Protein AF-A0A227IYI6-F1 (afdb_monomer)

Solvent-accessible surface area (backbone atoms only — not comparable to full-atom values): 5460 Å² total; per-residue (Å²): 108,71,67,57,55,50,47,61,69,67,50,95,63,76,64,60,48,76,46,77,77,49,99,93,47,68,47,77,49,67,78,51,91,84,64,52,71,71,56,53,49,51,56,58,51,56,57,36,73,55,59,50,79,52,95,93,43,80,43,80,54,86,86,88,84,59,73,64,47,80,63,85,75,32,89,45,69,73,56,33,62,72,66,52

Secondary structure (DSSP, 8-state):
-HHHHHHHHT---TTEEEEEEETTEEEEEE--TTS-HHHHHHHHHHHHHSPEEETTEEE----------TTTT-SSHHHHHHH-

Organism: Vibrio parahaemolyticus (NCBI:txid670)

Nearest PDB structures (foldseek):
  4urg-assembly1_A  TM=8.370E-01  e=4.206E-03  Thermotoga maritima
  4urs-assembly1_A  TM=8.394E-01  e=5.490E-03  Thermotoga maritima
  1hwu-assembly3_F-2  TM=3.818E-01  e=1.294E+00  Herbaspir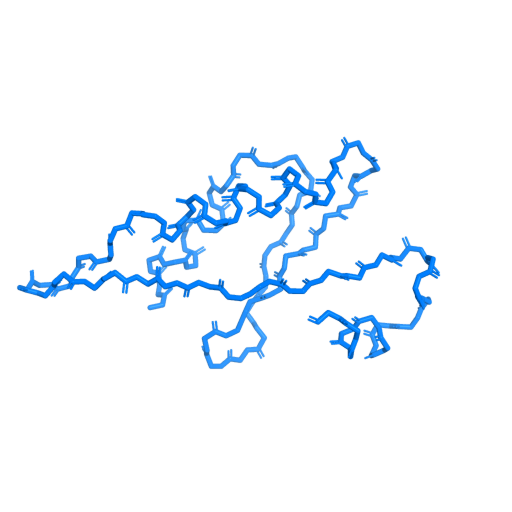illum seropedicae

Sequence (84 aa):
LCEIAKRLKDMNIDSFSTYRMGGDEFAVVIESSDVDAEEAKKHIHSVFDTPVLNANNVSSLSTSIGVAHYPSDSDNVDFLISIA

Foldseek 3Di:
DVLLVVLVCVQPDPQWDKDDPDDPDIDIDHPDPVDDPVNVVVSSQVSQCQWDDDPPDTHRDGDDDDAFDPVPQHPDPVSRVVRD

pLDDT: mean 91.24, std 4.77, range [69.62, 96.5]

InterPro domains:
  IPR000160 GGDEF domain [PF00990] (1-84)
  IPR000160 GGDEF domain [PS50887] (1-84)
  IPR029787 Nucleotide cyclase [SSF55073] (1-84)
  IPR043128 Reverse transcriptase/Diguanylate cyclase domain [G3DSA:3.30.70.270] (1-84)
  IPR052155 Bacterial biofilm regulation/maintenance [PTHR44757] (1-82)

Mean predicted aligned error: 3.82 Å

Radius of gyration: 13.83 Å; Cα contacts (8 Å, |Δi|>4): 86; chains: 1; bounding box: 34×24×37 Å

Structure (mmCIF, N/CA/C/O backbone):
data_AF-A0A227IYI6-F1
#
_entry.id   AF-A0A227IYI6-F1
#
loop_
_atom_site.group_PDB
_atom_site.id
_atom_site.type_symbol
_atom_site.label_atom_id
_atom_site.label_alt_id
_atom_site.label_comp_id
_atom_site.label_asym_id
_atom_site.label_entity_id
_atom_site.label_seq_id
_atom_site.pdbx_PDB_ins_code
_atom_site.Cartn_x
_atom_site.Cartn_y
_atom_site.Cartn_z
_atom_site.occupancy
_atom_site.B_iso_or_equiv
_atom_site.auth_seq_id
_atom_site.auth_comp_id
_atom_site.auth_asym_id
_atom_site.auth_atom_id
_atom_site.pdbx_PDB_model_num
ATOM 1 N N . LEU A 1 1 ? -10.940 -4.862 6.726 1.00 82.75 1 LEU A N 1
ATOM 2 C CA . LEU A 1 1 ? -10.259 -4.585 5.439 1.00 82.75 1 LEU A CA 1
ATOM 3 C C . LEU A 1 1 ? -10.784 -3.338 4.724 1.00 82.75 1 LEU A C 1
ATOM 5 O O . LEU A 1 1 ? -9.954 -2.581 4.250 1.00 82.75 1 LEU A O 1
ATOM 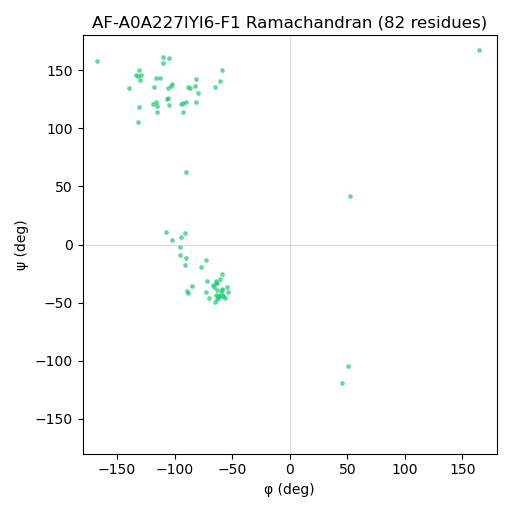9 N N . CYS A 1 2 ? -12.100 -3.070 4.671 1.00 91.25 2 CYS A N 1
ATOM 10 C CA . CYS A 1 2 ? -12.634 -1.862 4.008 1.00 91.25 2 CYS A CA 1
ATOM 11 C C . CYS A 1 2 ? -12.015 -0.548 4.514 1.00 91.25 2 CYS A C 1
ATOM 13 O O . CYS A 1 2 ? -11.699 0.319 3.710 1.00 91.25 2 CYS A O 1
ATOM 15 N N . GLU A 1 3 ? -11.798 -0.433 5.827 1.00 92.94 3 GLU A N 1
ATOM 16 C CA . GLU A 1 3 ? -11.172 0.750 6.428 1.00 92.94 3 GLU A CA 1
ATOM 17 C C . GLU A 1 3 ? -9.726 0.957 5.948 1.00 92.94 3 GLU A C 1
ATOM 19 O O . GLU A 1 3 ? -9.373 2.046 5.514 1.00 92.94 3 GLU A O 1
ATOM 24 N N . ILE A 1 4 ? -8.907 -0.100 5.938 1.00 94.00 4 ILE A N 1
ATOM 25 C CA . ILE A 1 4 ? -7.524 -0.032 5.438 1.00 94.00 4 ILE A CA 1
ATOM 26 C C . ILE A 1 4 ? -7.492 0.296 3.946 1.00 94.00 4 ILE A C 1
ATOM 28 O O . ILE A 1 4 ? -6.742 1.172 3.535 1.00 94.00 4 ILE A O 1
ATOM 32 N N . ALA A 1 5 ? -8.356 -0.331 3.143 1.00 94.25 5 ALA A N 1
ATOM 33 C CA . ALA A 1 5 ? -8.452 -0.030 1.716 1.00 94.25 5 ALA A CA 1
ATOM 34 C C . ALA A 1 5 ? -8.798 1.447 1.458 1.00 94.25 5 ALA A C 1
ATOM 36 O O . ALA A 1 5 ? -8.244 2.060 0.550 1.00 94.25 5 ALA A O 1
ATOM 37 N N . LYS A 1 6 ? -9.689 2.029 2.273 1.00 94.44 6 LYS A N 1
ATOM 38 C CA . LYS A 1 6 ? -10.031 3.451 2.196 1.00 94.44 6 LYS A CA 1
ATOM 39 C C . LYS A 1 6 ? -8.833 4.332 2.553 1.00 94.44 6 LYS A C 1
ATOM 41 O O . LYS A 1 6 ? -8.493 5.219 1.785 1.00 94.44 6 LYS A O 1
ATOM 46 N N . ARG A 1 7 ? -8.164 4.054 3.672 1.00 95.00 7 ARG A N 1
ATOM 47 C CA . ARG A 1 7 ? -6.997 4.833 4.109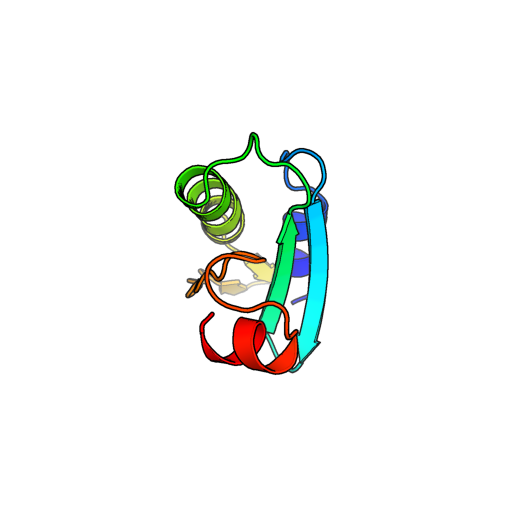 1.00 95.00 7 ARG A CA 1
ATOM 48 C C . ARG A 1 7 ? -5.828 4.757 3.129 1.00 95.00 7 ARG A C 1
ATOM 50 O O . ARG A 1 7 ? -5.197 5.775 2.892 1.00 95.00 7 ARG A O 1
ATOM 57 N N . LEU A 1 8 ? -5.568 3.586 2.540 1.00 94.75 8 LEU A N 1
ATOM 58 C CA . LEU A 1 8 ? -4.560 3.433 1.487 1.00 94.75 8 LEU A CA 1
ATOM 59 C C . LEU A 1 8 ? -4.919 4.272 0.254 1.00 94.75 8 LEU A C 1
ATOM 61 O O . LEU A 1 8 ? -4.069 4.972 -0.279 1.00 94.75 8 LEU A O 1
ATOM 65 N N . LYS A 1 9 ? -6.186 4.252 -0.171 1.00 93.25 9 LYS A N 1
ATOM 66 C CA . LYS A 1 9 ? -6.656 5.057 -1.307 1.00 93.25 9 LYS A CA 1
ATOM 67 C C . LYS A 1 9 ? -6.538 6.566 -1.061 1.00 93.25 9 LYS A C 1
ATOM 69 O O . LYS A 1 9 ? -6.301 7.310 -2.005 1.00 93.25 9 LYS A O 1
ATOM 74 N N . ASP A 1 10 ? -6.708 6.993 0.185 1.00 92.44 10 ASP A N 1
ATOM 75 C CA . ASP A 1 10 ? -6.661 8.399 0.594 1.00 92.44 10 ASP A CA 1
ATOM 76 C C . ASP A 1 10 ? -5.238 8.847 1.013 1.00 92.44 10 ASP A C 1
ATOM 78 O O . ASP A 1 10 ? -5.076 9.932 1.576 1.00 92.44 10 ASP A O 1
ATOM 82 N N . MET A 1 11 ? -4.199 8.030 0.771 1.00 91.06 11 MET A N 1
ATOM 83 C CA . MET A 1 11 ? -2.810 8.420 1.042 1.00 91.06 11 MET A CA 1
ATOM 84 C C . MET A 1 11 ? -2.412 9.647 0.221 1.00 91.06 11 MET A C 1
ATOM 86 O O . MET A 1 11 ? -2.733 9.765 -0.957 1.00 91.06 11 MET A O 1
ATOM 90 N N . ASN A 1 12 ? -1.646 10.541 0.842 1.00 85.81 12 ASN A N 1
ATOM 91 C CA . ASN A 1 12 ? -1.125 11.736 0.189 1.00 85.81 12 ASN A CA 1
ATOM 92 C C . ASN A 1 12 ? 0.246 11.460 -0.448 1.00 85.81 12 ASN A C 1
ATOM 94 O O . ASN A 1 12 ? 1.252 12.026 -0.023 1.00 85.81 12 ASN A O 1
ATOM 98 N N . ILE A 1 13 ? 0.270 10.541 -1.414 1.00 86.75 13 ILE A N 1
ATOM 99 C CA . ILE A 1 13 ? 1.419 10.250 -2.280 1.00 86.75 13 ILE A CA 1
ATOM 100 C C . ILE A 1 13 ? 1.035 10.690 -3.696 1.00 86.75 13 ILE A C 1
ATOM 102 O O . ILE A 1 13 ? -0.118 10.538 -4.100 1.00 86.75 13 ILE A O 1
ATOM 106 N N . ASP A 1 14 ? 1.977 11.228 -4.462 1.00 85.12 14 ASP A N 1
ATOM 107 C CA .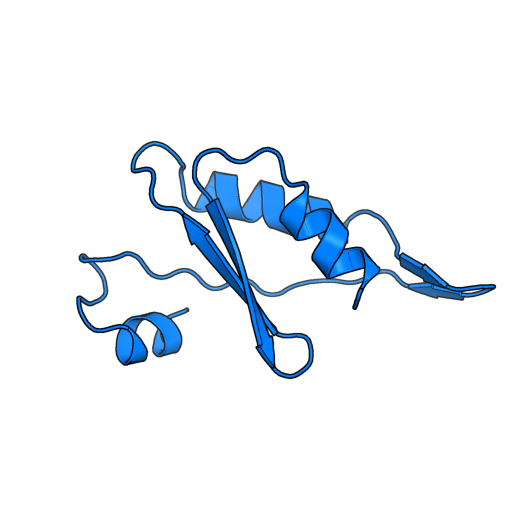 ASP A 1 14 ? 1.716 11.599 -5.851 1.00 85.12 14 ASP A CA 1
ATOM 108 C C . ASP A 1 14 ? 1.802 10.384 -6.783 1.00 85.12 14 ASP A C 1
ATOM 110 O O . ASP A 1 14 ? 2.672 9.525 -6.648 1.00 85.12 14 ASP A O 1
ATOM 114 N N . SER A 1 15 ? 0.917 10.342 -7.783 1.00 89.12 15 SER A N 1
ATOM 115 C CA . SER A 1 15 ? 0.954 9.366 -8.889 1.00 89.12 15 SER A CA 1
ATOM 116 C C . SER A 1 15 ? 1.028 7.895 -8.449 1.00 89.12 15 SER A C 1
ATOM 118 O O . SER A 1 15 ? 1.764 7.098 -9.035 1.00 89.12 15 SER A O 1
ATOM 120 N N . PHE A 1 16 ? 0.260 7.529 -7.418 1.00 92.81 16 PHE A N 1
ATOM 121 C CA . PHE A 1 16 ? 0.126 6.142 -6.973 1.00 92.81 16 PHE A CA 1
ATOM 122 C C . PHE A 1 16 ? -1.260 5.565 -7.270 1.00 92.81 16 PHE A C 1
ATOM 124 O O . PHE A 1 16 ? -2.262 6.274 -7.373 1.00 92.81 16 PHE A O 1
ATOM 131 N N . SER A 1 17 ? -1.315 4.241 -7.357 1.00 93.50 17 SER A N 1
ATOM 132 C CA . SER A 1 17 ? -2.539 3.450 -7.425 1.00 93.50 17 SER A CA 1
ATOM 133 C C . SER A 1 17 ? -2.474 2.298 -6.430 1.00 93.50 17 SER A C 1
ATOM 135 O O . SER A 1 17 ? -1.414 1.716 -6.209 1.00 93.50 17 SER A O 1
ATOM 137 N N . THR A 1 18 ? -3.610 1.937 -5.835 1.00 95.31 18 THR A N 1
ATOM 138 C CA . THR A 1 18 ? -3.708 0.805 -4.902 1.00 95.31 18 THR A CA 1
ATOM 139 C C . THR A 1 18 ? -4.651 -0.263 -5.437 1.00 95.31 18 THR A C 1
ATOM 141 O O . THR A 1 18 ? -5.764 0.036 -5.871 1.00 95.31 18 THR A O 1
ATOM 144 N N . TYR A 1 19 ? -4.232 -1.521 -5.331 1.00 95.31 19 TYR A N 1
ATOM 145 C CA . TYR A 1 19 ? -4.969 -2.696 -5.780 1.00 95.31 19 TYR A CA 1
ATOM 146 C C . TYR A 1 19 ? -5.054 -3.729 -4.658 1.00 95.31 19 TYR A C 1
ATOM 148 O O . TYR A 1 19 ? -4.127 -3.877 -3.866 1.00 95.31 19 TYR A O 1
ATOM 156 N N . ARG A 1 20 ? -6.161 -4.473 -4.589 1.00 95.25 20 ARG A N 1
ATOM 157 C CA . ARG A 1 20 ? -6.282 -5.632 -3.696 1.00 95.25 20 ARG A CA 1
ATOM 158 C C . ARG A 1 20 ? -5.914 -6.889 -4.475 1.00 95.25 20 ARG A C 1
ATOM 160 O O . ARG A 1 20 ? -6.580 -7.188 -5.462 1.00 95.25 20 ARG A O 1
ATOM 167 N N . MET A 1 21 ? -4.900 -7.616 -4.015 1.00 93.38 21 MET A N 1
ATOM 168 C CA . MET A 1 21 ? -4.401 -8.818 -4.696 1.00 93.38 21 MET A CA 1
ATOM 169 C C . MET A 1 21 ? -5.198 -10.068 -4.307 1.00 93.38 21 MET A C 1
ATOM 171 O O . MET A 1 21 ? -5.487 -10.924 -5.137 1.00 93.38 21 MET A O 1
ATOM 175 N 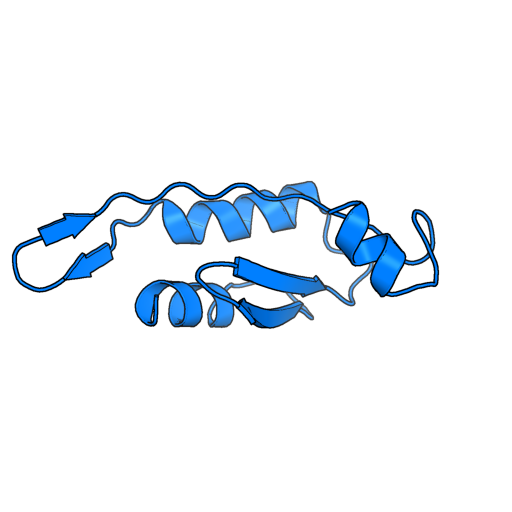N . GLY A 1 22 ? -5.626 -10.135 -3.050 1.00 91.69 22 GLY A N 1
ATOM 176 C CA . GLY A 1 22 ? -6.327 -11.274 -2.467 1.00 91.69 22 GLY A CA 1
ATOM 177 C C . GLY A 1 22 ? -6.310 -11.147 -0.949 1.00 91.69 22 GLY A C 1
ATOM 178 O O . GLY A 1 22 ? -5.615 -10.284 -0.433 1.00 91.69 22 GLY A O 1
ATOM 179 N N . GLY A 1 23 ? -7.112 -11.937 -0.225 1.00 92.44 23 GLY A N 1
ATOM 180 C CA . GLY A 1 23 ? -7.066 -11.960 1.247 1.00 92.44 23 GLY A CA 1
ATOM 181 C C . GLY A 1 23 ? -7.023 -10.561 1.882 1.00 92.44 23 GLY A C 1
ATOM 182 O O . GLY A 1 23 ? -7.941 -9.753 1.677 1.00 92.44 23 GLY A O 1
ATOM 183 N N . ASP A 1 24 ? -5.951 -10.295 2.619 1.00 92.44 24 ASP A N 1
ATOM 184 C CA . ASP A 1 24 ? -5.537 -9.025 3.221 1.00 92.44 24 ASP A CA 1
ATOM 185 C C . ASP A 1 24 ? -4.330 -8.357 2.523 1.00 92.44 24 ASP A C 1
ATOM 187 O O . ASP A 1 24 ? -3.832 -7.346 3.015 1.00 92.44 24 ASP A O 1
ATOM 191 N N . GLU A 1 25 ? -3.920 -8.852 1.354 1.00 95.06 25 GLU A N 1
ATOM 192 C CA . GLU A 1 25 ? -2.785 -8.358 0.568 1.00 95.06 25 GLU A CA 1
ATOM 193 C C . GLU A 1 25 ? -3.185 -7.229 -0.396 1.00 95.06 25 GLU A C 1
ATOM 195 O O . GLU A 1 25 ? -4.192 -7.294 -1.123 1.00 95.06 25 GLU A O 1
ATOM 200 N N . PHE A 1 26 ? -2.353 -6.189 -0.432 1.00 95.62 26 PHE A N 1
ATOM 201 C CA . PHE A 1 26 ? -2.517 -5.015 -1.283 1.00 95.62 26 PHE A CA 1
ATOM 202 C C . PHE A 1 26 ? -1.225 -4.722 -2.046 1.00 95.62 26 PHE A C 1
ATOM 204 O O . PHE A 1 26 ? -0.143 -4.793 -1.475 1.00 95.62 26 PHE A O 1
ATOM 211 N N . ALA A 1 27 ? -1.363 -4.315 -3.306 1.00 95.62 27 ALA A N 1
ATOM 212 C CA . ALA A 1 27 ? -0.281 -3.740 -4.094 1.00 95.62 27 ALA A CA 1
ATOM 213 C C . ALA A 1 27 ? -0.453 -2.222 -4.176 1.00 95.62 27 ALA A C 1
ATOM 215 O O . ALA A 1 27 ? -1.557 -1.730 -4.429 1.00 95.62 27 ALA A O 1
ATOM 216 N N . VAL A 1 28 ? 0.645 -1.489 -4.010 1.00 94.81 28 VAL A N 1
ATOM 217 C CA . VAL A 1 28 ? 0.724 -0.052 -4.283 1.00 94.81 28 VAL A CA 1
ATOM 218 C C . VAL A 1 28 ? 1.710 0.141 -5.427 1.00 94.81 28 VAL A C 1
ATOM 220 O O . VAL A 1 28 ? 2.870 -0.238 -5.312 1.00 94.81 28 VAL A O 1
ATOM 223 N N . VAL A 1 29 ? 1.236 0.701 -6.537 1.00 94.19 29 VAL A N 1
ATOM 224 C CA . VAL A 1 29 ? 2.047 0.991 -7.725 1.00 94.19 29 VAL A CA 1
ATOM 225 C C . VAL A 1 29 ? 2.262 2.493 -7.783 1.00 94.19 29 VAL A C 1
ATOM 227 O O . VAL A 1 29 ? 1.288 3.240 -7.746 1.00 94.19 29 VAL A O 1
ATOM 230 N N . ILE A 1 30 ? 3.517 2.926 -7.856 1.00 93.19 30 ILE A N 1
ATOM 231 C CA . ILE A 1 30 ? 3.905 4.337 -7.935 1.00 93.19 30 ILE A CA 1
ATOM 232 C C . ILE A 1 30 ? 4.595 4.542 -9.281 1.00 93.19 30 ILE A C 1
ATOM 234 O O . ILE A 1 30 ? 5.563 3.853 -9.590 1.00 93.19 30 ILE A O 1
ATOM 238 N N . GLU A 1 31 ? 4.074 5.461 -10.092 1.00 89.50 31 GLU A N 1
ATOM 239 C CA . GLU A 1 31 ? 4.575 5.716 -11.453 1.00 89.50 31 GLU A CA 1
ATOM 240 C C . GLU A 1 31 ? 5.591 6.871 -11.510 1.00 89.50 31 GLU A C 1
ATOM 242 O O . GLU A 1 31 ? 6.228 7.092 -12.539 1.00 89.50 31 GLU A O 1
ATOM 247 N N . SER A 1 32 ? 5.754 7.614 -10.410 1.00 79.50 32 SER A N 1
ATOM 248 C CA . SER A 1 32 ? 6.675 8.750 -10.324 1.00 79.50 32 SER A CA 1
ATOM 249 C C . SER A 1 32 ? 8.090 8.318 -9.936 1.00 79.50 32 SER A C 1
ATOM 251 O O . SER A 1 32 ? 8.271 7.575 -8.973 1.00 79.50 32 SER A O 1
ATOM 253 N N . SER A 1 33 ? 9.100 8.850 -10.632 1.00 69.62 33 SER A N 1
ATOM 254 C CA . SER A 1 33 ? 10.518 8.698 -10.270 1.00 69.62 33 SER A CA 1
ATOM 255 C C . SER A 1 33 ? 10.933 9.508 -9.042 1.00 69.62 33 SER A C 1
ATOM 257 O O . SER A 1 33 ? 12.029 9.306 -8.526 1.00 69.62 33 SER A O 1
ATOM 259 N N . ASP A 1 34 ? 10.091 10.446 -8.607 1.00 75.44 34 ASP A N 1
ATOM 260 C CA . ASP A 1 34 ? 10.447 11.422 -7.575 1.00 75.44 34 ASP A CA 1
ATOM 261 C C . ASP A 1 34 ? 10.121 10.933 -6.159 1.00 75.44 34 ASP A C 1
ATOM 263 O O . ASP A 1 34 ? 10.550 11.545 -5.183 1.00 75.44 34 ASP A O 1
ATOM 267 N N . VAL A 1 35 ? 9.370 9.834 -6.036 1.00 77.12 35 VAL A N 1
ATOM 268 C CA . VAL A 1 35 ? 8.996 9.260 -4.742 1.00 77.12 35 VAL A CA 1
ATOM 269 C C . VAL A 1 35 ? 10.016 8.196 -4.350 1.00 77.12 35 VAL A C 1
ATOM 271 O O . VAL A 1 35 ? 10.112 7.145 -4.983 1.00 77.12 35 VAL A O 1
ATOM 274 N N . ASP A 1 36 ? 10.759 8.459 -3.276 1.00 86.06 36 ASP A N 1
ATOM 275 C CA . ASP A 1 36 ? 11.659 7.476 -2.671 1.00 86.06 36 ASP A CA 1
ATOM 276 C C . ASP A 1 36 ? 10.846 6.295 -2.107 1.00 86.06 36 ASP A C 1
ATOM 278 O O . ASP A 1 36 ? 9.840 6.476 -1.412 1.00 86.06 36 ASP A O 1
ATOM 282 N N . ALA A 1 37 ? 11.301 5.067 -2.361 1.00 87.19 37 ALA A N 1
ATOM 283 C CA . ALA A 1 37 ? 10.710 3.852 -1.812 1.00 87.19 37 ALA A CA 1
ATOM 284 C C . ALA A 1 37 ? 10.611 3.892 -0.277 1.00 87.19 37 ALA A C 1
ATOM 286 O O . ALA A 1 37 ? 9.631 3.413 0.297 1.00 87.19 37 ALA A O 1
ATOM 287 N N . GLU A 1 38 ? 11.592 4.484 0.406 1.00 89.81 38 GLU A N 1
ATOM 288 C CA . GLU A 1 38 ? 11.559 4.620 1.865 1.00 89.81 38 GLU A CA 1
ATOM 289 C C . GLU A 1 38 ? 10.521 5.646 2.339 1.00 89.81 38 GLU A C 1
ATOM 291 O O . GLU A 1 38 ? 9.921 5.483 3.405 1.00 89.81 38 GLU A O 1
ATOM 296 N N . GLU A 1 39 ? 10.258 6.686 1.550 1.00 89.56 39 GLU A N 1
ATOM 297 C CA . GLU A 1 39 ? 9.183 7.641 1.818 1.00 89.56 39 GLU A CA 1
ATOM 298 C C . GLU A 1 39 ? 7.812 6.992 1.611 1.00 89.56 39 GLU A C 1
ATOM 300 O O . GLU A 1 39 ? 6.958 7.049 2.502 1.00 89.56 39 GLU A O 1
ATOM 305 N N . ALA A 1 40 ? 7.630 6.267 0.504 1.00 90.69 40 ALA A N 1
ATOM 306 C CA . ALA A 1 40 ? 6.416 5.501 0.242 1.00 90.69 40 ALA A CA 1
ATOM 307 C C . ALA A 1 40 ? 6.115 4.500 1.370 1.00 90.69 40 ALA A C 1
ATOM 309 O O . ALA A 1 40 ? 4.992 4.455 1.877 1.00 90.69 40 ALA A O 1
ATOM 310 N N . LYS A 1 41 ? 7.124 3.749 1.837 1.00 92.25 41 LYS A N 1
ATOM 311 C CA . LYS A 1 41 ? 6.981 2.830 2.979 1.00 92.25 41 LYS A CA 1
ATOM 312 C C . LYS A 1 41 ? 6.509 3.543 4.239 1.00 92.25 41 LYS A C 1
ATOM 314 O O . LYS A 1 41 ? 5.620 3.032 4.916 1.00 92.25 41 LYS A O 1
ATOM 319 N N . LYS A 1 42 ? 7.063 4.716 4.564 1.00 91.69 42 LYS A N 1
ATOM 320 C CA . LYS A 1 42 ? 6.639 5.497 5.741 1.00 91.69 42 LYS A CA 1
ATOM 321 C C . LYS A 1 42 ? 5.176 5.912 5.641 1.00 91.69 42 LYS A C 1
ATOM 323 O O . LYS A 1 42 ? 4.435 5.747 6.610 1.00 91.69 42 LYS A O 1
ATOM 328 N N . HIS A 1 43 ? 4.746 6.398 4.480 1.00 91.81 43 HIS A N 1
ATOM 329 C CA . HIS A 1 43 ? 3.346 6.750 4.256 1.00 91.81 43 HIS A CA 1
ATOM 330 C C . HIS A 1 43 ? 2.426 5.535 4.389 1.00 91.81 43 HIS A C 1
ATOM 332 O O . HIS A 1 43 ? 1.427 5.611 5.106 1.00 91.81 43 HIS A O 1
ATOM 338 N N . ILE A 1 44 ? 2.794 4.400 3.791 1.00 93.94 44 ILE A N 1
ATOM 339 C CA . ILE A 1 44 ? 2.016 3.162 3.899 1.00 93.94 44 ILE A CA 1
ATOM 340 C C . ILE A 1 44 ? 1.961 2.692 5.353 1.00 93.94 44 ILE A C 1
ATOM 342 O O . ILE A 1 44 ? 0.882 2.370 5.832 1.00 93.94 44 ILE 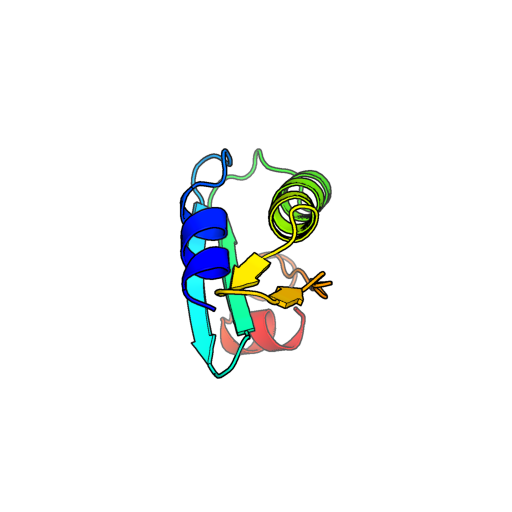A O 1
ATOM 346 N N . HIS A 1 45 ? 3.069 2.700 6.096 1.00 93.81 45 HIS A N 1
ATOM 347 C CA . HIS A 1 45 ? 3.063 2.333 7.515 1.00 93.81 45 HIS A CA 1
ATOM 348 C C . HIS A 1 45 ? 2.146 3.238 8.346 1.00 93.81 45 HIS A C 1
ATOM 350 O O . HIS A 1 45 ? 1.356 2.725 9.141 1.00 93.81 45 HIS A O 1
ATOM 356 N N . SER A 1 46 ? 2.148 4.550 8.088 1.00 92.56 46 SER A N 1
ATOM 357 C CA . SER A 1 46 ? 1.302 5.507 8.816 1.00 92.56 46 SER A CA 1
ATOM 358 C C . SER A 1 46 ? -0.204 5.214 8.709 1.00 92.56 46 SER A C 1
ATOM 360 O O . SER A 1 46 ? -0.974 5.529 9.618 1.00 92.56 46 SER A O 1
ATOM 362 N N . VAL A 1 47 ? -0.642 4.535 7.640 1.00 93.81 47 VAL A N 1
ATOM 363 C CA . VAL A 1 47 ? -2.037 4.090 7.470 1.00 93.81 47 VAL A CA 1
ATOM 364 C C . VAL A 1 47 ? -2.455 3.069 8.537 1.00 93.81 47 VAL A C 1
ATOM 366 O O . VAL A 1 47 ? -3.621 3.045 8.960 1.00 93.81 47 VAL A O 1
ATOM 369 N N . PHE A 1 48 ? -1.512 2.237 8.982 1.00 92.88 48 PHE A N 1
ATOM 370 C CA . PHE A 1 48 ? -1.732 1.170 9.958 1.00 92.88 48 PHE A CA 1
ATOM 371 C C . PHE A 1 48 ? -1.495 1.623 11.404 1.00 92.88 48 PHE A C 1
ATOM 373 O O . PHE A 1 48 ? -2.031 0.995 12.316 1.00 92.88 48 PHE A O 1
ATOM 380 N N . ASP A 1 49 ? -0.791 2.740 11.619 1.00 91.38 49 ASP A N 1
ATOM 381 C CA . ASP A 1 49 ? -0.554 3.313 12.955 1.00 91.38 49 ASP A CA 1
ATOM 382 C C . ASP A 1 49 ? -1.856 3.699 13.667 1.00 91.38 49 ASP A C 1
ATOM 384 O O . ASP A 1 49 ? -1.957 3.651 14.894 1.00 91.38 49 ASP A O 1
ATOM 388 N N . THR A 1 50 ? -2.882 4.069 12.897 1.00 90.31 50 THR A N 1
ATOM 389 C CA . THR A 1 50 ? -4.209 4.348 13.447 1.00 90.31 50 THR A CA 1
ATOM 390 C C . THR A 1 50 ? -4.962 3.030 13.661 1.00 90.31 50 THR A C 1
ATOM 392 O O . THR A 1 50 ? -5.215 2.312 12.691 1.00 90.31 50 THR A O 1
ATOM 395 N N . PRO A 1 51 ? -5.421 2.699 14.881 1.00 91.50 51 PRO A N 1
ATOM 396 C CA . PRO A 1 51 ? -6.208 1.492 15.099 1.00 91.50 51 PRO A CA 1
ATOM 397 C C . PRO A 1 51 ? -7.489 1.462 14.255 1.00 91.50 51 PRO A C 1
ATOM 399 O O . PRO A 1 51 ? -8.088 2.494 13.928 1.00 91.50 51 PRO A O 1
ATOM 402 N N . VAL A 1 52 ? -7.936 0.262 13.898 1.00 92.12 52 VAL A N 1
ATOM 403 C CA . VAL A 1 52 ? -9.239 0.064 13.256 1.00 92.12 52 VAL A CA 1
ATOM 404 C C . VAL A 1 52 ? -10.279 -0.155 14.347 1.00 92.12 52 VAL A C 1
ATOM 406 O O . VAL A 1 52 ? -10.159 -1.072 15.160 1.00 92.12 52 VAL A O 1
ATOM 409 N N . LEU A 1 53 ? -11.302 0.697 14.354 1.00 90.12 53 LEU A N 1
ATOM 410 C CA . LEU A 1 53 ? -12.442 0.587 15.257 1.00 90.12 53 LEU A CA 1
ATOM 411 C C . LEU A 1 53 ? -13.543 -0.220 14.571 1.00 90.12 53 LEU A C 1
ATOM 413 O O . LEU A 1 53 ? -14.014 0.154 13.497 1.00 90.12 53 LEU A O 1
ATOM 417 N N . ASN A 1 54 ? -13.964 -1.321 15.187 1.00 84.56 54 ASN A N 1
ATOM 418 C CA . ASN A 1 54 ? -15.102 -2.103 14.718 1.00 84.56 54 ASN A CA 1
ATOM 419 C C . ASN A 1 54 ? -16.041 -2.416 15.885 1.00 84.56 54 ASN A C 1
ATOM 421 O O . ASN A 1 54 ? -15.742 -3.272 16.720 1.00 84.56 54 ASN A O 1
ATOM 425 N N . ALA A 1 55 ? -17.176 -1.714 15.925 1.00 83.88 55 ALA A N 1
ATOM 426 C CA . ALA A 1 55 ? -18.125 -1.731 17.034 1.00 83.88 55 ALA A CA 1
ATOM 427 C C . ALA A 1 55 ? -17.420 -1.475 18.381 1.00 83.88 55 ALA A C 1
ATOM 429 O O . ALA A 1 55 ? -17.011 -0.348 18.644 1.00 83.88 55 ALA A O 1
ATOM 430 N N . ASN A 1 56 ? -17.234 -2.515 19.196 1.00 84.50 56 ASN A N 1
ATOM 431 C CA . ASN A 1 56 ? -16.597 -2.423 20.514 1.00 84.50 56 ASN A CA 1
ATOM 432 C C . ASN A 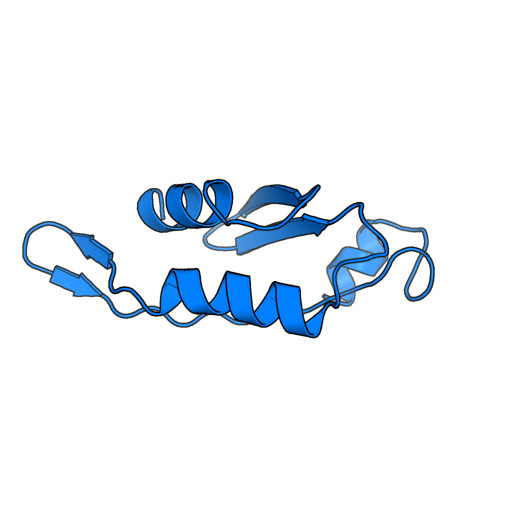1 56 ? -15.141 -2.914 20.532 1.00 84.50 56 ASN A C 1
ATOM 434 O O . ASN A 1 56 ? -14.535 -2.973 21.599 1.00 84.50 56 ASN A O 1
ATOM 438 N N . ASN A 1 57 ? -14.582 -3.284 19.378 1.00 86.25 57 ASN A N 1
ATOM 439 C CA . ASN A 1 57 ? -13.225 -3.799 19.275 1.00 86.25 57 ASN A CA 1
ATOM 440 C C . ASN A 1 57 ? -12.288 -2.753 18.676 1.00 86.25 57 ASN A C 1
ATOM 442 O O . ASN A 1 57 ? -12.587 -2.131 17.653 1.00 86.25 57 ASN A O 1
ATOM 446 N N . VAL A 1 58 ? -11.130 -2.615 19.313 1.00 89.56 58 VAL A N 1
ATOM 447 C CA . VAL A 1 58 ? -9.994 -1.848 18.811 1.00 89.56 58 VAL A CA 1
ATOM 448 C C . VAL A 1 58 ? -8.960 -2.852 18.328 1.00 89.56 58 VAL A C 1
ATOM 450 O O . VAL A 1 58 ? -8.499 -3.688 19.105 1.00 89.56 58 VAL A O 1
ATOM 453 N N . SER A 1 59 ? -8.612 -2.791 17.048 1.00 90.94 59 SER A N 1
ATOM 454 C CA . SER A 1 59 ? -7.583 -3.649 16.465 1.00 90.94 59 SER A CA 1
ATOM 455 C C . SER A 1 59 ? -6.413 -2.799 15.999 1.00 90.94 59 SER A C 1
ATOM 457 O O . SER A 1 59 ? -6.547 -2.009 15.064 1.00 90.94 59 SER A O 1
ATOM 459 N N . SER A 1 60 ? -5.267 -2.978 16.650 1.00 91.06 60 SER A N 1
ATOM 460 C CA . SER A 1 60 ? -3.989 -2.500 16.131 1.00 91.06 60 SER A CA 1
ATOM 461 C C . SER A 1 60 ? -3.500 -3.483 15.077 1.00 91.06 60 SER A C 1
ATOM 463 O O . SER A 1 60 ? -3.501 -4.692 15.311 1.00 91.06 60 SER A O 1
ATOM 465 N N . LEU A 1 61 ? -3.117 -2.966 13.916 1.00 90.88 61 LEU A N 1
ATOM 466 C CA . LEU A 1 61 ? -2.625 -3.763 12.803 1.00 90.88 61 LEU A CA 1
ATOM 467 C C . LEU A 1 61 ? -1.173 -3.385 12.538 1.00 90.88 61 LEU A C 1
ATOM 469 O O . LEU A 1 61 ? -0.801 -2.222 12.650 1.00 90.88 61 LEU A O 1
ATOM 473 N N . SER A 1 62 ? -0.368 -4.370 12.172 1.00 89.50 62 SER A N 1
ATOM 474 C CA . SER A 1 62 ? 0.936 -4.150 11.557 1.00 89.50 62 SER A CA 1
ATOM 475 C C . SER A 1 62 ? 0.870 -4.583 10.100 1.00 89.50 62 SER A C 1
ATOM 477 O O . SER A 1 62 ? -0.016 -5.345 9.712 1.00 89.50 62 SER A O 1
ATOM 479 N N . THR A 1 63 ? 1.815 -4.110 9.298 1.00 92.69 63 THR A N 1
ATOM 480 C CA . THR A 1 63 ? 1.936 -4.505 7.897 1.00 92.69 63 THR A CA 1
ATOM 481 C C . THR A 1 63 ? 3.384 -4.840 7.574 1.00 92.69 63 THR A C 1
ATOM 483 O O . THR A 1 63 ? 4.305 -4.237 8.132 1.00 92.69 63 THR A O 1
ATOM 486 N N . SER A 1 64 ? 3.569 -5.809 6.687 1.00 93.88 64 SER A N 1
ATOM 487 C CA . SER A 1 64 ? 4.848 -6.111 6.053 1.00 93.88 64 SER A CA 1
ATOM 488 C C . SER A 1 64 ? 4.818 -5.536 4.642 1.00 93.88 64 SER A C 1
ATOM 490 O O . SER A 1 64 ? 3.796 -5.618 3.967 1.00 93.88 64 SER A O 1
ATOM 492 N N . ILE A 1 65 ? 5.923 -4.927 4.215 1.00 94.69 65 ILE A N 1
ATOM 493 C CA . ILE A 1 65 ? 6.028 -4.276 2.909 1.00 94.69 65 ILE A CA 1
ATOM 494 C C . ILE A 1 65 ? 7.311 -4.760 2.247 1.00 94.69 65 ILE A C 1
ATOM 496 O O . ILE A 1 65 ? 8.397 -4.507 2.775 1.00 94.69 65 ILE A O 1
ATOM 500 N N . GLY A 1 66 ? 7.193 -5.414 1.097 1.00 94.62 66 GLY A N 1
ATOM 501 C CA . GLY A 1 66 ? 8.307 -5.552 0.169 1.00 94.62 66 GLY A CA 1
ATOM 502 C C . GLY A 1 66 ? 8.142 -4.627 -1.029 1.00 94.62 66 GLY A C 1
ATOM 503 O O . GLY A 1 66 ? 7.078 -4.049 -1.265 1.00 94.62 66 GLY A O 1
ATOM 504 N N . VAL A 1 67 ? 9.257 -4.381 -1.709 1.00 94.19 67 VAL A N 1
ATOM 505 C CA . VAL A 1 67 ? 9.365 -3.375 -2.765 1.00 94.19 67 VAL A CA 1
ATOM 506 C C . VAL A 1 67 ? 10.202 -3.944 -3.894 1.00 94.19 67 VAL A C 1
ATOM 508 O O . VAL A 1 67 ? 11.278 -4.485 -3.649 1.00 94.19 67 VAL A O 1
ATOM 511 N N . ALA A 1 68 ? 9.718 -3.749 -5.115 1.00 94.81 68 ALA A N 1
ATOM 512 C CA . ALA A 1 68 ? 10.433 -4.030 -6.345 1.00 94.81 68 ALA A CA 1
ATOM 513 C C . ALA A 1 68 ? 10.341 -2.814 -7.277 1.00 94.81 68 ALA A C 1
ATOM 515 O O . ALA A 1 68 ? 9.359 -2.068 -7.253 1.00 94.81 68 ALA A O 1
ATOM 516 N N . HIS A 1 69 ? 11.359 -2.624 -8.106 1.00 92.88 69 HIS A N 1
ATOM 517 C CA . HIS A 1 69 ? 11.518 -1.480 -8.989 1.00 92.88 69 HIS A CA 1
ATOM 518 C C . HIS A 1 69 ? 11.558 -1.938 -10.441 1.00 92.88 69 HIS A C 1
ATOM 520 O O . HIS A 1 69 ? 12.446 -2.677 -10.872 1.00 92.88 69 HIS A O 1
ATOM 526 N N . TYR A 1 70 ? 10.615 -1.437 -11.228 1.00 92.31 70 TYR A N 1
ATOM 527 C CA . TYR A 1 70 ? 10.699 -1.527 -12.675 1.00 92.31 70 TYR A CA 1
ATOM 528 C C . TYR A 1 70 ? 11.605 -0.404 -13.217 1.00 92.31 70 TYR A C 1
ATOM 530 O O . TYR A 1 70 ? 11.444 0.745 -12.805 1.00 92.31 70 TYR A O 1
ATOM 538 N N . PRO A 1 71 ? 12.512 -0.669 -14.175 1.00 93.06 71 PRO A N 1
ATOM 539 C CA . PRO A 1 71 ? 12.884 -1.977 -14.721 1.00 93.06 71 PRO A CA 1
ATOM 540 C C . PRO A 1 71 ? 14.111 -2.614 -14.035 1.00 93.06 71 PRO A C 1
ATOM 542 O O . PRO A 1 71 ? 14.623 -3.609 -14.539 1.00 93.06 71 PRO A O 1
ATOM 545 N N . SER A 1 72 ? 14.652 -2.036 -12.953 1.00 93.00 72 SER A N 1
ATOM 546 C CA . SER A 1 72 ? 15.945 -2.466 -12.390 1.00 93.00 72 SER A CA 1
ATOM 547 C C . SER A 1 72 ? 15.933 -3.872 -11.794 1.00 93.00 72 SER A C 1
ATOM 549 O O . SER A 1 72 ? 16.937 -4.573 -11.904 1.00 93.00 72 SER A O 1
ATOM 551 N N . ASP A 1 73 ? 14.817 -4.276 -11.186 1.00 94.94 73 ASP A N 1
ATOM 552 C CA . ASP A 1 73 ? 14.656 -5.606 -10.598 1.00 94.94 73 ASP A CA 1
ATOM 553 C C . ASP A 1 73 ? 14.121 -6.606 -11.637 1.00 94.94 73 ASP A C 1
ATOM 555 O O . ASP A 1 73 ? 14.601 -7.737 -11.722 1.00 94.94 73 ASP A O 1
ATOM 559 N N . SER A 1 74 ? 13.152 -6.190 -12.461 1.00 96.50 74 SER A N 1
ATOM 560 C CA . SER A 1 74 ? 12.665 -6.938 -13.626 1.00 96.50 74 SER A CA 1
ATOM 561 C C . SER A 1 74 ? 11.786 -6.062 -14.530 1.00 96.50 74 SER A C 1
ATOM 563 O O . SER A 1 74 ? 11.187 -5.085 -14.079 1.00 96.50 74 SER A O 1
ATOM 565 N N . ASP A 1 75 ? 11.658 -6.433 -15.802 1.00 95.44 75 ASP A N 1
ATOM 566 C CA . ASP A 1 75 ? 10.664 -5.900 -16.741 1.00 95.44 75 ASP A CA 1
ATOM 567 C C . ASP A 1 75 ? 9.395 -6.770 -16.842 1.00 95.44 75 ASP A C 1
ATOM 569 O O . ASP A 1 75 ? 8.438 -6.417 -17.533 1.00 95.44 75 ASP A O 1
ATOM 573 N N . ASN A 1 76 ? 9.362 -7.896 -16.127 1.00 96.12 76 ASN A N 1
ATOM 574 C CA . ASN A 1 76 ? 8.243 -8.822 -16.083 1.00 96.12 76 ASN A CA 1
ATOM 575 C C . ASN A 1 76 ? 7.492 -8.692 -14.749 1.00 96.12 76 ASN A C 1
ATOM 577 O O . ASN A 1 76 ? 8.065 -8.839 -13.669 1.00 96.12 76 ASN A O 1
ATOM 581 N N . VAL A 1 77 ? 6.181 -8.461 -14.841 1.00 93.62 77 VAL A N 1
ATOM 582 C CA . VAL A 1 77 ? 5.299 -8.251 -13.685 1.00 93.62 77 VAL A CA 1
ATOM 583 C C . VAL A 1 77 ? 5.284 -9.425 -12.702 1.00 93.62 77 VAL A C 1
ATOM 585 O O . VAL A 1 77 ? 5.296 -9.193 -11.496 1.00 93.62 77 VAL A O 1
ATOM 588 N N . ASP A 1 78 ? 5.326 -10.668 -13.185 1.00 95.00 78 ASP A N 1
ATOM 589 C CA . ASP A 1 78 ? 5.312 -11.856 -12.326 1.00 95.00 78 ASP A CA 1
ATOM 590 C C . ASP A 1 78 ? 6.593 -11.934 -11.483 1.00 95.00 78 ASP A C 1
ATOM 592 O O . ASP A 1 78 ? 6.557 -12.295 -10.307 1.00 95.00 78 ASP A O 1
ATOM 596 N N . PHE A 1 79 ? 7.731 -11.533 -12.060 1.00 95.75 79 PHE A N 1
ATOM 597 C CA . PHE A 1 79 ? 8.999 -11.476 -11.337 1.00 95.75 79 PHE A CA 1
ATOM 598 C C . PHE A 1 79 ? 9.038 -10.320 -10.337 1.00 95.75 79 PHE A C 1
ATOM 600 O O . PHE A 1 79 ? 9.480 -10.533 -9.210 1.00 95.75 79 PHE A O 1
ATOM 607 N N . LEU A 1 80 ? 8.526 -9.138 -10.692 1.00 95.44 80 LEU A N 1
ATOM 608 C CA . LEU A 1 80 ? 8.417 -8.012 -9.754 1.00 95.44 80 LEU A CA 1
ATOM 609 C C . LEU A 1 80 ? 7.584 -8.383 -8.519 1.00 95.44 80 LEU A C 1
ATOM 611 O O . LEU A 1 80 ? 8.007 -8.119 -7.397 1.00 95.44 80 LEU A O 1
ATOM 615 N N . ILE A 1 81 ? 6.447 -9.057 -8.722 1.00 93.56 81 ILE A N 1
ATOM 616 C CA . ILE A 1 81 ? 5.587 -9.540 -7.631 1.00 93.56 81 ILE A CA 1
ATOM 617 C C . ILE A 1 81 ? 6.301 -10.589 -6.769 1.00 93.56 81 ILE A C 1
ATOM 619 O O . ILE A 1 81 ? 6.029 -10.669 -5.583 1.00 93.56 81 ILE A O 1
ATOM 623 N N . SER A 1 82 ? 7.202 -11.394 -7.338 1.00 94.00 82 SER A N 1
ATOM 624 C CA . SER A 1 82 ? 7.942 -12.408 -6.571 1.00 94.00 82 SER A CA 1
ATOM 625 C C . SER A 1 82 ? 9.087 -11.852 -5.712 1.00 94.00 82 SER A C 1
ATOM 62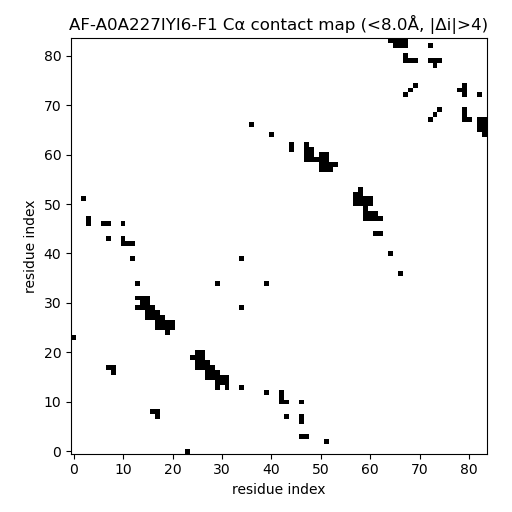7 O O . SER A 1 82 ? 9.568 -12.553 -4.822 1.00 94.00 82 SER A O 1
ATOM 629 N N . ILE A 1 83 ? 9.566 -10.642 -6.025 1.00 92.31 83 ILE 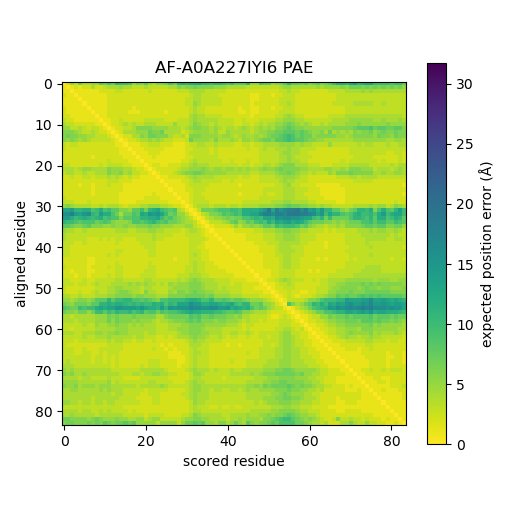A N 1
ATOM 630 C CA . ILE A 1 83 ? 10.668 -9.964 -5.324 1.00 92.31 83 ILE A CA 1
ATOM 631 C C . ILE A 1 83 ? 10.135 -9.123 -4.162 1.00 92.31 83 ILE A C 1
ATOM 633 O O . ILE A 1 83 ? 10.775 -9.067 -3.108 1.00 92.31 83 ILE A O 1
ATOM 637 N N . ALA A 1 84 ? 9.001 -8.454 -4.389 1.00 87.94 84 ALA A N 1
ATOM 638 C CA . ALA A 1 84 ? 8.262 -7.721 -3.367 1.00 87.94 84 ALA A CA 1
ATOM 639 C C . ALA A 1 84 ? 7.622 -8.686 -2.355 1.00 87.94 84 ALA A C 1
ATOM 641 O O . ALA A 1 84 ? 7.573 -8.316 -1.163 1.00 87.94 84 ALA A O 1
#